Protein AF-A0A9D1AIH9-F1 (afdb_monomer)

Mean predicted aligned error: 11.81 Å

Radius of gyration: 21.02 Å; Cα contacts (8 Å, |Δi|>4): 201; chains: 1; bounding box: 38×65×46 Å

Solvent-accessible surface area (backbone atoms only — not comparable to full-atom values): 8018 Å² total; per-residue (Å²): 136,82,79,86,55,96,45,97,80,64,78,78,75,93,58,81,46,42,87,75,76,91,50,70,50,75,51,66,40,73,66,40,70,54,33,29,33,38,74,50,50,75,48,78,45,99,87,74,50,74,47,79,44,74,61,45,78,34,48,59,71,60,20,43,50,55,50,52,52,34,57,74,68,42,63,50,78,76,47,76,46,79,82,47,89,86,55,22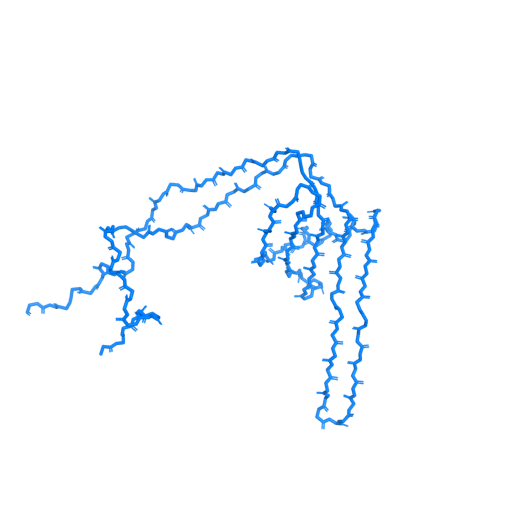,36,38,32,35,28,32,80,88,46,80,52,37,40,33,39,34,39,60,77,47,73,49,78,47,68,60,78,87,83,50,75,21,89,78,76,78,76,76,76,78,133

Foldseek 3Di:
DDDPPPDPPDDDDPDQADPDFPDKDKDFAPKFFAKKKDDWDWDQDPVRDIDTGHIDMDGDPVRVVVVVVQVVQPWDWDDWDDDDQQFTKTWIQGPVRRIMMIGMHTDDMDMDTDDRDGGPPPPPPPPDD

Sequence (129 aa):
MKQCSLHANALENPYSQDMELNEAVLTFSGFQIKEYCLPGWEASFPNGKAAVHPEQRFVGTEAKQRFSQAATEGLWLKDISAGDPTKSTLEACGRTEPYFSVTFSFRQVLVEWESFAGPAWQVNFRSGS

Organism: NCBI:txid2840775

Nearest PDB structures (foldseek):
  6blo-assembly1_H  TM=5.705E-01  e=3.934E+00  Saccharomyces cerevisiae S288C
  6g20-assembly1_A  TM=2.595E-01  e=6.771E+00  Agrobacterium fabrum str. C58
  8gla-assembly2_D  TM=2.774E-01  e=9.902E+00  Homo sapiens
  7qo1-assembly1_F  TM=2.695E-01  e=9.902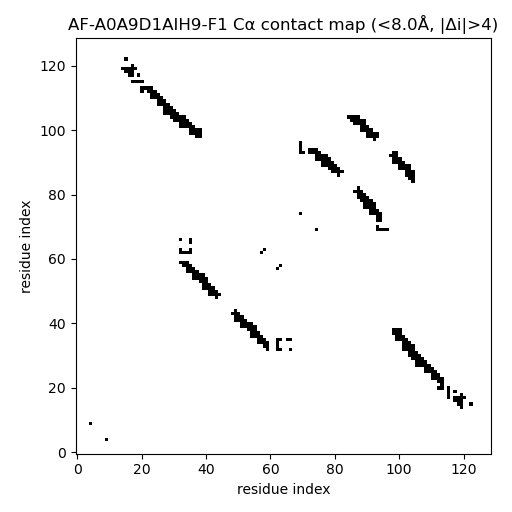E+00  Homo sapiens

Structure (mmCIF, N/CA/C/O backbone):
data_AF-A0A9D1AIH9-F1
#
_entry.id   AF-A0A9D1AIH9-F1
#
loop_
_atom_site.group_PDB
_atom_site.id
_atom_site.type_symbol
_atom_site.label_atom_id
_atom_site.label_alt_id
_atom_site.label_comp_id
_atom_site.label_asym_id
_atom_site.label_entity_id
_atom_site.label_seq_id
_atom_site.pdbx_PDB_ins_code
_atom_site.Cartn_x
_atom_site.Cartn_y
_atom_site.Cartn_z
_atom_site.occupancy
_atom_site.B_iso_or_equiv
_atom_site.auth_seq_id
_atom_site.auth_comp_id
_atom_site.auth_asym_id
_atom_site.auth_atom_id
_atom_site.pdbx_PDB_model_num
ATOM 1 N N . MET A 1 1 ? 2.211 -42.352 1.727 1.00 40.44 1 MET A N 1
ATOM 2 C CA . MET A 1 1 ? 1.743 -41.263 2.610 1.00 40.44 1 MET A CA 1
ATOM 3 C C . MET A 1 1 ? 2.629 -40.057 2.370 1.00 40.44 1 MET A C 1
ATOM 5 O O . MET A 1 1 ? 3.838 -40.208 2.473 1.00 40.44 1 MET A O 1
ATOM 9 N N . LYS A 1 2 ? 2.073 -38.904 1.994 1.00 35.84 2 LYS A N 1
ATOM 10 C CA . LYS A 1 2 ? 2.813 -37.636 1.994 1.00 35.84 2 LYS A CA 1
ATOM 11 C C . LYS A 1 2 ? 2.396 -36.888 3.256 1.00 35.84 2 LYS A C 1
ATOM 13 O O . LYS A 1 2 ? 1.249 -36.470 3.354 1.00 35.84 2 LYS A O 1
ATOM 18 N N . GLN A 1 3 ? 3.300 -36.816 4.229 1.00 41.19 3 GLN A N 1
ATOM 19 C CA . GLN A 1 3 ? 3.172 -35.928 5.381 1.00 41.19 3 GLN A CA 1
ATOM 20 C C . GLN A 1 3 ? 3.185 -34.487 4.863 1.00 41.19 3 GLN A C 1
ATOM 22 O O . GLN A 1 3 ? 4.156 -34.076 4.234 1.00 41.19 3 GLN A O 1
ATOM 27 N N . CYS A 1 4 ? 2.127 -33.726 5.131 1.00 38.81 4 CYS A N 1
ATOM 28 C CA . CYS A 1 4 ? 2.125 -32.271 4.957 1.00 38.81 4 CYS A CA 1
ATOM 29 C C . CYS A 1 4 ? 2.604 -31.559 6.232 1.00 38.81 4 CYS A C 1
ATOM 31 O O . CYS A 1 4 ? 2.246 -30.419 6.493 1.00 38.81 4 CYS A O 1
ATOM 33 N N . SER A 1 5 ? 3.454 -32.210 7.023 1.00 42.50 5 SER A N 1
ATOM 34 C CA . SER A 1 5 ? 4.241 -31.525 8.038 1.00 42.50 5 SER A CA 1
ATOM 35 C C . SER A 1 5 ? 5.460 -30.944 7.323 1.00 42.50 5 SER A C 1
ATOM 37 O O . SER A 1 5 ? 6.404 -31.671 7.024 1.00 42.50 5 SER A O 1
ATOM 39 N N . LEU A 1 6 ? 5.454 -29.638 7.034 1.00 45.22 6 LEU A N 1
ATOM 40 C CA . LEU A 1 6 ? 6.631 -28.919 6.510 1.00 45.22 6 LEU A CA 1
ATOM 41 C C . LEU A 1 6 ? 7.875 -29.081 7.412 1.00 45.22 6 LEU A C 1
ATOM 43 O O . LEU A 1 6 ? 8.994 -28.840 6.969 1.00 45.22 6 LEU A O 1
ATOM 47 N N . HIS A 1 7 ? 7.699 -29.579 8.641 1.00 45.66 7 HIS A N 1
ATOM 48 C CA . HIS A 1 7 ? 8.770 -29.975 9.543 1.00 45.66 7 HIS A CA 1
ATOM 49 C C . HIS A 1 7 ? 8.432 -31.314 10.212 1.00 45.66 7 HIS A C 1
ATOM 51 O O . HIS A 1 7 ? 7.404 -31.436 10.874 1.00 45.66 7 HIS A O 1
ATOM 57 N N . ALA A 1 8 ? 9.317 -32.309 10.086 1.00 48.72 8 ALA A N 1
ATOM 58 C CA . ALA A 1 8 ? 9.151 -33.658 10.648 1.00 48.72 8 ALA A CA 1
ATOM 59 C C . ALA A 1 8 ? 9.004 -33.706 12.188 1.00 48.72 8 ALA A C 1
ATOM 61 O O . ALA A 1 8 ? 8.673 -34.753 12.733 1.00 48.72 8 ALA A O 1
ATOM 62 N N . ASN A 1 9 ? 9.224 -32.575 12.870 1.00 56.50 9 ASN A N 1
ATOM 63 C CA . ASN A 1 9 ? 9.217 -32.433 14.328 1.00 56.50 9 ASN A CA 1
ATOM 64 C C . ASN A 1 9 ? 8.212 -31.377 14.832 1.00 56.50 9 ASN A C 1
ATOM 66 O O . ASN A 1 9 ? 8.321 -30.936 15.975 1.00 56.50 9 ASN A O 1
ATOM 70 N N . ALA A 1 10 ? 7.286 -30.898 13.993 1.00 53.41 10 ALA A N 1
ATOM 71 C CA . ALA A 1 10 ? 6.251 -29.980 14.464 1.00 53.41 10 ALA A CA 1
ATOM 72 C C . ALA A 1 10 ? 5.281 -30.726 15.396 1.00 53.41 10 ALA A C 1
ATOM 74 O O . ALA A 1 10 ? 4.817 -31.813 15.054 1.00 53.41 10 ALA A O 1
ATOM 75 N N . LEU A 1 11 ? 4.994 -30.146 16.567 1.00 53.97 11 LEU A N 1
ATOM 76 C CA . LEU A 1 11 ? 3.969 -30.652 17.483 1.00 53.97 11 LEU A CA 1
ATOM 77 C C . LEU A 1 11 ? 2.628 -30.741 16.744 1.00 53.97 11 LEU A C 1
ATOM 79 O O . LEU A 1 11 ? 2.256 -29.808 16.028 1.00 53.97 11 LEU A O 1
ATOM 83 N N . GLU A 1 12 ? 1.912 -31.853 16.916 1.00 56.84 12 GLU A N 1
ATOM 84 C CA . GLU A 1 12 ? 0.545 -31.980 16.410 1.00 56.84 12 GLU A CA 1
ATOM 85 C C . GLU A 1 12 ? -0.327 -30.881 17.022 1.00 56.84 12 GLU A C 1
ATOM 87 O O . GLU A 1 12 ? -0.221 -30.577 18.214 1.00 56.84 12 GLU A O 1
ATOM 92 N N . ASN A 1 13 ? -1.169 -30.258 16.196 1.00 57.75 13 ASN A N 1
ATOM 93 C CA . ASN A 1 13 ? -2.099 -29.240 16.661 1.00 57.75 13 ASN A CA 1
ATOM 94 C C . ASN A 1 13 ? -3.062 -29.889 17.681 1.00 57.75 13 ASN A C 1
ATOM 96 O O . ASN A 1 13 ? -3.796 -30.801 17.299 1.00 57.75 13 ASN A O 1
ATOM 100 N N . PRO A 1 14 ? -3.083 -29.461 18.962 1.00 61.16 14 PRO A N 1
ATOM 101 C CA . PRO A 1 14 ? -3.925 -30.084 19.984 1.00 61.16 14 PRO A CA 1
ATOM 102 C C . PRO A 1 14 ? -5.418 -29.758 19.815 1.00 61.16 14 PRO A C 1
ATOM 104 O O . PRO A 1 14 ? -6.249 -30.288 20.555 1.00 61.16 14 PRO A O 1
ATOM 107 N N . TYR A 1 15 ? -5.771 -28.877 18.874 1.00 60.69 15 TYR A N 1
ATOM 108 C CA . TYR A 1 15 ? -7.141 -28.464 18.599 1.00 60.69 15 TYR A CA 1
ATOM 109 C C . TYR A 1 15 ? -7.732 -29.238 17.410 1.00 60.69 15 TYR A C 1
ATOM 111 O O . TYR A 1 15 ? -7.081 -29.457 16.392 1.00 60.69 15 TYR A O 1
ATOM 119 N N . SER A 1 16 ? -9.003 -29.634 17.527 1.00 56.78 16 SER A N 1
ATOM 120 C CA . SER A 1 16 ? -9.762 -30.359 16.489 1.00 56.78 16 SER A CA 1
ATOM 121 C C . SER A 1 16 ? -10.279 -29.465 15.352 1.00 56.78 16 SER A C 1
ATOM 123 O O . SER A 1 16 ? -10.883 -29.954 14.394 1.00 56.78 16 SER A O 1
ATOM 125 N N . GLN A 1 17 ? -10.060 -28.157 15.466 1.00 56.22 17 GLN A N 1
ATOM 126 C CA . GLN A 1 17 ? -10.503 -27.126 14.535 1.00 56.22 17 GLN A CA 1
ATOM 127 C C . GLN A 1 17 ? -9.286 -26.394 13.984 1.00 56.22 17 GLN A C 1
ATOM 129 O O . GLN A 1 17 ? -8.272 -26.257 14.676 1.00 56.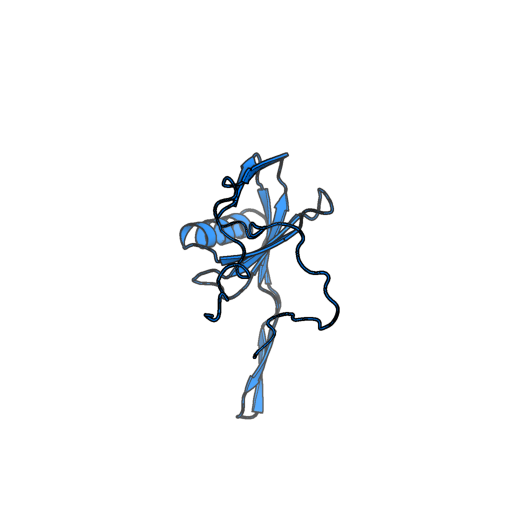22 17 GLN A O 1
ATOM 134 N N . ASP A 1 18 ? -9.379 -25.978 12.724 1.00 58.34 18 ASP A N 1
ATOM 135 C CA . ASP A 1 18 ? -8.307 -25.214 12.109 1.00 58.34 18 ASP A CA 1
ATOM 136 C C . ASP A 1 18 ? -8.227 -23.821 12.731 1.00 58.34 18 ASP A C 1
ATOM 138 O O . ASP A 1 18 ? -9.250 -23.255 13.118 1.00 58.34 18 ASP A O 1
ATOM 142 N N . MET A 1 19 ? -7.016 -23.270 12.817 1.00 56.56 19 MET A N 1
ATOM 143 C CA . MET A 1 19 ? -6.823 -21.863 13.187 1.00 56.56 19 MET A CA 1
ATOM 144 C C . MET A 1 19 ? -6.703 -20.947 11.970 1.00 56.56 19 MET A C 1
ATOM 146 O O . MET A 1 19 ? -6.387 -19.766 12.114 1.00 56.56 19 MET A O 1
ATOM 150 N N . GLU A 1 20 ? -6.940 -21.486 10.775 1.00 61.69 20 GLU A N 1
ATOM 151 C CA . GLU A 1 20 ? -6.991 -20.712 9.544 1.00 61.69 20 GLU A CA 1
ATOM 152 C C . GLU A 1 20 ? -8.221 -19.792 9.544 1.00 61.69 20 GLU A C 1
ATOM 154 O O . GLU A 1 20 ? -9.368 -20.220 9.677 1.00 61.69 20 GLU A O 1
ATOM 159 N N . LEU A 1 21 ? -7.955 -18.491 9.436 1.00 64.12 21 LEU A N 1
ATOM 160 C CA . LEU A 1 21 ? -8.963 -17.448 9.297 1.00 64.12 21 LEU A CA 1
ATOM 161 C C . LEU A 1 21 ? -9.390 -17.371 7.829 1.00 64.12 21 LEU A C 1
ATOM 163 O O . LEU A 1 21 ? -8.543 -17.184 6.957 1.00 64.12 21 LEU A O 1
ATOM 167 N N . ASN A 1 22 ? -10.692 -17.465 7.560 1.00 69.81 22 ASN A N 1
ATOM 168 C CA . ASN A 1 22 ? -11.231 -17.264 6.212 1.00 69.81 22 ASN A CA 1
ATOM 169 C C . ASN A 1 22 ? -11.251 -15.777 5.836 1.00 69.81 22 ASN A C 1
ATOM 171 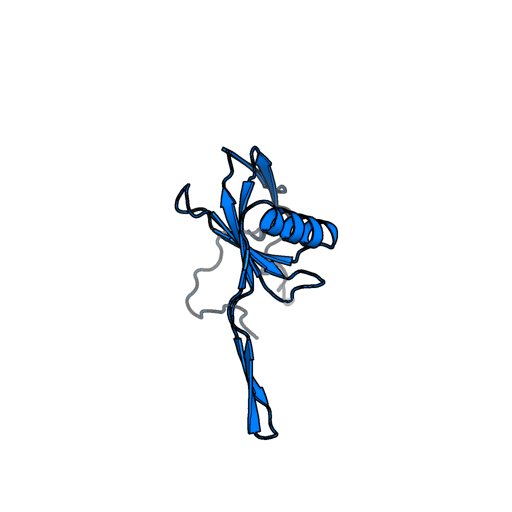O O . ASN A 1 22 ? -10.882 -15.406 4.723 1.00 69.81 22 ASN A O 1
ATOM 175 N N . GLU A 1 23 ? -11.659 -14.927 6.780 1.00 79.50 23 GLU A N 1
ATOM 176 C CA . GLU A 1 23 ? -11.763 -13.487 6.587 1.00 79.50 23 GLU A CA 1
ATOM 177 C C . GLU A 1 23 ? -11.387 -12.721 7.864 1.00 79.50 23 GLU A C 1
ATOM 179 O O . GLU A 1 23 ? -11.709 -13.111 8.992 1.00 79.50 23 GLU A O 1
ATOM 184 N N . ALA A 1 24 ? -10.704 -11.595 7.668 1.00 84.50 24 ALA A N 1
ATOM 185 C CA . ALA A 1 24 ? -10.508 -10.567 8.675 1.00 84.50 24 ALA A CA 1
ATOM 186 C C . ALA A 1 24 ? -10.747 -9.202 8.027 1.00 84.50 24 ALA A C 1
ATOM 188 O O . ALA A 1 24 ? -10.155 -8.887 6.992 1.00 84.50 24 ALA A O 1
ATOM 189 N N . VAL A 1 25 ? -11.583 -8.376 8.652 1.00 89.44 25 VAL A N 1
ATOM 190 C CA . VAL A 1 25 ? -11.862 -7.012 8.200 1.00 89.44 25 VAL A CA 1
ATOM 191 C C . VAL A 1 25 ? -11.079 -6.040 9.072 1.00 89.44 25 VAL A C 1
ATOM 193 O O . VAL A 1 25 ? -11.282 -5.952 10.283 1.00 89.44 25 VAL A O 1
ATOM 196 N N . LEU A 1 26 ? -10.162 -5.299 8.448 1.00 89.94 26 LEU A N 1
ATOM 197 C CA . LEU A 1 26 ? -9.390 -4.248 9.106 1.00 89.94 26 LEU A CA 1
ATOM 198 C C . LEU A 1 26 ? -9.937 -2.880 8.698 1.00 89.94 26 LEU A C 1
ATOM 200 O O . LEU A 1 26 ? -9.779 -2.446 7.557 1.00 89.94 26 LEU A O 1
ATOM 204 N N . THR A 1 27 ? -10.524 -2.164 9.655 1.00 93.44 27 THR A N 1
ATOM 205 C CA . THR A 1 27 ? -11.056 -0.814 9.4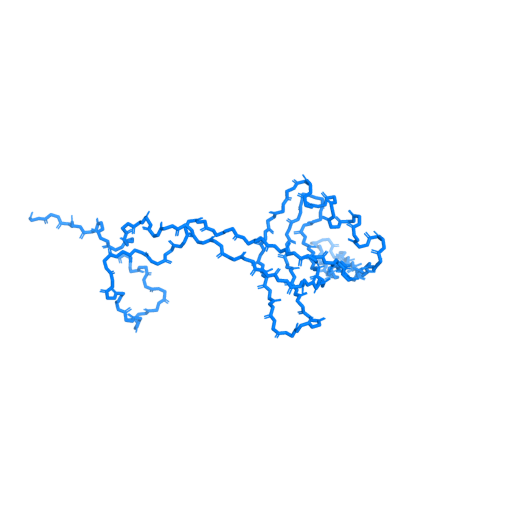45 1.00 93.44 27 THR A CA 1
ATOM 206 C C . THR A 1 27 ? -10.135 0.225 10.077 1.00 93.44 27 THR A C 1
ATOM 208 O O . THR A 1 27 ? -10.080 0.380 11.299 1.00 93.44 27 THR A O 1
ATOM 211 N N . PHE A 1 28 ? -9.421 0.982 9.243 1.00 90.88 28 PHE A N 1
ATOM 212 C CA . PHE A 1 28 ? -8.520 2.050 9.681 1.00 90.88 28 PHE A CA 1
ATOM 213 C C . PHE A 1 28 ? -9.240 3.402 9.727 1.00 90.88 28 PHE A C 1
ATOM 215 O O . PHE A 1 28 ? -9.833 3.832 8.740 1.00 90.88 28 PHE A O 1
ATOM 222 N N . SER A 1 29 ? -9.136 4.138 10.839 1.00 93.44 29 SER A N 1
ATOM 223 C CA . SER A 1 29 ? -9.594 5.537 10.903 1.00 93.44 29 SER A CA 1
ATOM 224 C C . SER A 1 29 ? -8.427 6.519 10.933 1.00 93.44 29 SER A C 1
ATOM 226 O O . SER A 1 29 ? -7.391 6.270 11.554 1.00 93.44 29 SER A O 1
ATOM 228 N N . GLY A 1 30 ? -8.607 7.674 10.286 1.00 91.50 30 GLY A N 1
ATOM 229 C CA . GLY A 1 30 ? -7.543 8.673 10.145 1.00 91.50 30 GLY A CA 1
ATOM 230 C C . GLY A 1 30 ? -6.381 8.184 9.276 1.00 91.50 30 GLY A C 1
ATOM 231 O O . GLY A 1 30 ? -5.244 8.583 9.512 1.00 91.50 30 GLY A O 1
ATOM 232 N N . PHE A 1 31 ? -6.660 7.296 8.318 1.00 90.81 31 PHE A N 1
ATOM 233 C CA . PHE A 1 31 ? -5.667 6.727 7.415 1.00 90.81 31 PHE A CA 1
ATOM 234 C C . PHE A 1 31 ? -5.060 7.811 6.515 1.00 90.81 31 PHE A C 1
ATOM 236 O O . PHE A 1 31 ? -5.770 8.593 5.880 1.00 90.81 31 PHE A O 1
ATOM 243 N N . GLN A 1 32 ? -3.734 7.877 6.475 1.00 92.69 32 GLN A N 1
ATOM 244 C CA . GLN A 1 32 ? -2.987 8.846 5.686 1.00 92.69 32 GLN A CA 1
ATOM 245 C C . GLN A 1 32 ? -1.807 8.174 5.002 1.00 92.69 32 GLN A C 1
ATOM 247 O O . GLN A 1 32 ? -0.911 7.655 5.662 1.00 92.69 32 GLN A O 1
ATOM 252 N N . ILE A 1 33 ? -1.767 8.300 3.681 1.00 94.00 33 ILE A N 1
ATOM 253 C CA . ILE A 1 33 ? -0.600 7.953 2.875 1.00 94.00 33 ILE A CA 1
ATOM 254 C C . ILE A 1 33 ? 0.491 9.001 3.088 1.00 94.00 33 ILE A C 1
ATOM 256 O O . ILE A 1 33 ? 0.222 10.207 3.009 1.00 94.00 33 ILE A O 1
ATOM 260 N N . LYS A 1 34 ? 1.715 8.540 3.348 1.00 93.88 34 LYS A N 1
ATOM 261 C CA . LYS A 1 34 ? 2.915 9.379 3.448 1.00 93.88 34 LYS A CA 1
ATOM 262 C C . LYS A 1 34 ? 3.776 9.251 2.201 1.00 93.88 34 LYS A C 1
ATOM 264 O O . LYS A 1 34 ? 4.161 10.267 1.628 1.00 93.88 34 LYS A O 1
ATOM 269 N N . GLU A 1 35 ? 4.011 8.019 1.769 1.00 96.19 35 GLU A N 1
ATOM 270 C CA . GLU A 1 35 ? 4.860 7.696 0.628 1.00 96.19 35 GLU A CA 1
ATOM 271 C C . GLU A 1 35 ? 4.283 6.500 -0.132 1.00 96.19 35 GLU A C 1
ATOM 273 O O . GLU A 1 35 ? 3.736 5.583 0.481 1.00 96.19 35 GLU A O 1
ATOM 278 N N . TYR A 1 36 ? 4.417 6.520 -1.454 1.00 97.00 36 TYR A N 1
ATOM 279 C CA . TYR A 1 36 ? 4.145 5.401 -2.350 1.00 97.00 36 TYR A CA 1
ATOM 280 C C . TYR A 1 36 ? 5.432 5.088 -3.115 1.00 97.00 36 TYR A C 1
ATOM 282 O O . TYR A 1 36 ? 6.007 5.988 -3.728 1.00 97.00 36 TYR A O 1
ATOM 290 N N . CYS A 1 37 ? 5.891 3.843 -3.072 1.00 97.00 37 CYS A N 1
ATOM 291 C CA . CYS A 1 37 ? 7.171 3.425 -3.627 1.00 97.00 37 CYS A CA 1
ATOM 292 C C . CYS A 1 37 ? 6.986 2.299 -4.650 1.00 97.00 37 CYS A C 1
ATOM 294 O O . CYS A 1 37 ? 6.369 1.273 -4.359 1.00 97.00 37 CYS A O 1
ATOM 296 N N . LEU A 1 38 ? 7.556 2.488 -5.838 1.00 96.19 38 LEU A N 1
ATOM 297 C CA . LEU A 1 38 ? 7.783 1.432 -6.819 1.00 96.19 38 LEU A CA 1
ATOM 298 C C . LEU A 1 38 ? 9.241 0.989 -6.676 1.00 96.19 38 LEU A C 1
ATOM 300 O O . LEU A 1 38 ? 10.125 1.816 -6.930 1.00 96.19 38 LEU A O 1
ATOM 304 N N . PRO A 1 39 ? 9.531 -0.258 -6.260 1.00 92.94 39 PRO A N 1
ATOM 305 C CA . PRO A 1 39 ? 10.910 -0.677 -6.074 1.00 92.94 39 PRO A CA 1
ATOM 306 C C . PRO A 1 39 ? 11.647 -0.705 -7.408 1.00 92.94 39 PRO A C 1
ATOM 308 O O . PRO A 1 39 ? 11.086 -1.035 -8.458 1.00 92.94 39 PRO A O 1
ATOM 311 N N . GLY A 1 40 ? 12.936 -0.396 -7.342 1.00 91.31 40 GLY A N 1
ATOM 312 C CA . GLY A 1 40 ? 13.816 -0.608 -8.475 1.00 91.31 40 GLY A CA 1
ATOM 313 C C . GLY A 1 40 ? 14.018 -2.097 -8.742 1.00 91.31 40 GLY A C 1
ATOM 314 O O . GLY A 1 40 ? 13.930 -2.926 -7.834 1.00 91.31 40 GLY A O 1
ATOM 315 N N . TRP A 1 41 ? 14.306 -2.441 -9.990 1.00 89.12 41 TRP A N 1
ATOM 316 C CA . TRP A 1 41 ? 14.668 -3.798 -10.375 1.00 89.12 41 TRP A CA 1
ATOM 317 C C . TRP A 1 41 ? 15.645 -3.794 -11.541 1.00 89.12 41 TRP A C 1
ATOM 319 O O . TRP A 1 41 ? 15.690 -2.871 -12.357 1.00 89.12 41 TRP A O 1
ATOM 329 N N . GLU A 1 42 ? 16.420 -4.867 -11.620 1.00 89.88 42 GLU A N 1
ATOM 330 C CA . GLU A 1 42 ? 17.347 -5.120 -12.711 1.00 89.88 42 GLU A CA 1
ATOM 331 C C . GLU A 1 42 ? 16.961 -6.435 -13.381 1.00 89.88 42 GLU A C 1
ATOM 333 O O . GLU A 1 42 ? 16.695 -7.430 -12.703 1.00 89.88 42 GLU A O 1
ATOM 338 N N . ALA A 1 43 ? 16.916 -6.455 -14.711 1.00 85.38 43 ALA A N 1
ATOM 339 C CA . ALA A 1 43 ? 16.758 -7.692 -15.464 1.00 85.38 43 ALA A CA 1
ATOM 340 C C . ALA A 1 43 ? 17.845 -7.841 -16.515 1.00 85.38 43 ALA A C 1
ATOM 342 O O . ALA A 1 43 ? 18.189 -6.896 -17.227 1.00 85.38 43 ALA A O 1
ATOM 343 N N . SER A 1 44 ? 18.308 -9.078 -16.653 1.00 87.00 44 SER A N 1
ATOM 344 C CA . SER A 1 44 ? 19.176 -9.515 -17.737 1.00 87.00 44 SER A CA 1
ATOM 345 C C . SER A 1 44 ? 18.362 -10.376 -18.689 1.00 87.00 44 SER A C 1
ATOM 347 O O . SER A 1 44 ? 17.834 -11.420 -18.306 1.00 87.00 44 SER A O 1
ATOM 349 N N . PHE A 1 45 ? 18.248 -9.941 -19.939 1.00 82.50 45 PHE A N 1
ATOM 350 C CA . PHE A 1 45 ? 17.537 -10.684 -20.970 1.00 82.50 45 PHE A CA 1
ATOM 351 C C . PHE A 1 45 ? 18.470 -11.679 -21.680 1.00 82.50 45 PHE A C 1
ATOM 353 O O . PHE A 1 45 ? 19.670 -11.421 -21.798 1.00 82.50 45 PHE A O 1
ATOM 360 N N . PRO A 1 46 ? 17.940 -12.784 -22.245 1.00 84.00 46 PRO A N 1
ATOM 361 C CA . PRO A 1 46 ? 18.743 -13.783 -22.964 1.00 84.00 46 PRO A CA 1
ATOM 362 C C . PRO A 1 46 ? 19.548 -13.231 -24.151 1.00 84.00 46 PRO A C 1
ATOM 364 O O . PRO A 1 46 ? 20.507 -13.851 -24.594 1.00 84.00 46 PRO A O 1
ATOM 367 N N . ASN A 1 47 ? 19.175 -12.056 -24.668 1.00 86.56 47 ASN A N 1
ATOM 368 C CA . ASN A 1 47 ? 19.895 -11.346 -25.728 1.00 86.56 47 ASN A CA 1
ATOM 369 C C . ASN A 1 47 ? 21.070 -10.486 -25.212 1.00 86.56 47 ASN A C 1
ATOM 371 O O . ASN A 1 47 ? 21.614 -9.690 -25.975 1.00 86.56 47 ASN A O 1
ATOM 375 N N . GLY A 1 48 ? 21.425 -10.599 -23.929 1.00 79.00 48 GLY A N 1
ATOM 376 C CA . GLY A 1 48 ? 22.510 -9.848 -23.295 1.00 79.00 48 GLY A CA 1
ATOM 377 C C . GLY A 1 48 ? 22.165 -8.400 -22.939 1.00 79.00 48 GLY A C 1
ATOM 378 O O . GLY A 1 48 ? 23.038 -7.672 -22.473 1.00 79.00 48 GLY A O 1
ATOM 379 N N . LYS A 1 49 ? 20.919 -7.952 -23.142 1.00 78.19 49 LYS A N 1
ATOM 380 C CA . LYS A 1 49 ? 20.494 -6.613 -22.715 1.00 78.19 49 LYS A CA 1
ATOM 381 C C . LYS A 1 49 ? 20.206 -6.612 -21.219 1.00 78.19 49 LYS A C 1
ATOM 383 O O . LYS A 1 49 ? 19.415 -7.425 -20.745 1.00 78.19 49 LYS A O 1
ATOM 388 N N . ALA A 1 50 ? 20.805 -5.663 -20.510 1.00 82.56 50 ALA A N 1
ATOM 389 C CA . ALA A 1 50 ? 20.420 -5.320 -19.151 1.00 82.56 50 ALA A CA 1
ATOM 390 C C . ALA A 1 50 ? 19.396 -4.176 -19.186 1.00 82.56 50 ALA A C 1
ATOM 392 O O . ALA A 1 50 ? 19.554 -3.226 -19.957 1.00 82.56 50 ALA A O 1
ATOM 393 N N . ALA A 1 51 ? 18.359 -4.266 -18.361 1.00 84.19 51 ALA A N 1
ATOM 394 C CA . ALA A 1 51 ? 17.452 -3.165 -18.072 1.00 84.19 51 ALA A CA 1
ATOM 395 C C . ALA A 1 51 ? 17.518 -2.858 -16.579 1.00 84.19 51 ALA A C 1
ATOM 397 O O . ALA A 1 51 ? 17.343 -3.756 -15.758 1.00 84.19 51 ALA A O 1
ATOM 398 N N . VAL A 1 52 ? 17.776 -1.592 -16.253 1.00 88.19 52 VAL A N 1
ATOM 399 C CA . VAL A 1 52 ? 17.748 -1.078 -14.883 1.00 88.19 52 VAL A CA 1
ATOM 400 C C . VAL A 1 52 ? 16.561 -0.141 -14.780 1.00 88.19 52 VAL A C 1
ATOM 402 O O . VAL A 1 52 ? 16.486 0.866 -15.486 1.00 88.19 52 VAL A O 1
ATOM 405 N N . HIS A 1 53 ? 15.638 -0.483 -13.897 1.00 88.31 53 HIS A N 1
ATOM 406 C CA . HIS A 1 53 ? 14.505 0.348 -13.545 1.00 88.31 53 HIS A CA 1
ATOM 407 C C . HIS A 1 53 ? 14.779 0.919 -12.155 1.00 88.31 53 HIS A C 1
ATOM 409 O O . HIS A 1 53 ? 14.840 0.148 -11.198 1.00 88.31 53 HIS A O 1
ATOM 415 N N . PRO A 1 54 ? 15.011 2.236 -12.020 1.00 93.19 54 PRO A N 1
ATOM 416 C CA . PRO A 1 54 ? 15.291 2.829 -10.722 1.00 93.19 54 PRO A CA 1
ATOM 417 C C . PRO A 1 54 ? 14.047 2.807 -9.835 1.00 93.19 54 PRO A C 1
ATOM 419 O O . PRO A 1 54 ? 12.915 2.860 -10.322 1.00 93.19 54 PRO A O 1
ATOM 422 N N . GLU A 1 55 ? 14.282 2.778 -8.525 1.00 95.75 55 GLU A N 1
ATOM 423 C CA . GLU A 1 55 ? 13.230 2.979 -7.534 1.00 95.75 55 GLU A CA 1
ATOM 424 C C . GLU A 1 55 ? 12.588 4.359 -7.718 1.00 95.75 55 GLU A C 1
ATOM 426 O O . GLU A 1 55 ? 13.278 5.358 -7.941 1.00 95.75 55 GLU A O 1
ATOM 431 N N . GLN A 1 56 ? 11.262 4.417 -7.614 1.00 96.38 56 GLN A N 1
ATOM 432 C CA . GLN A 1 56 ? 10.502 5.658 -7.705 1.00 96.38 56 GLN A CA 1
ATOM 433 C C . GLN A 1 56 ? 9.695 5.858 -6.431 1.00 96.38 56 GLN A C 1
ATOM 435 O O . GLN A 1 56 ? 8.894 5.005 -6.050 1.00 96.38 56 GLN A O 1
ATOM 440 N N . ARG A 1 57 ? 9.888 7.013 -5.794 1.00 97.19 57 ARG A N 1
ATOM 441 C CA . ARG A 1 57 ? 9.189 7.410 -4.572 1.00 97.19 57 ARG A CA 1
ATOM 442 C C . ARG A 1 57 ? 8.312 8.614 -4.847 1.00 97.19 57 ARG A C 1
ATOM 444 O O . ARG A 1 57 ? 8.770 9.619 -5.385 1.00 97.19 57 ARG A O 1
ATOM 451 N N . PHE A 1 58 ? 7.066 8.519 -4.415 1.00 97.69 58 PHE A N 1
ATOM 452 C CA . PHE A 1 58 ? 6.071 9.569 -4.542 1.00 97.69 58 PHE A CA 1
ATOM 453 C C . PHE A 1 58 ? 5.576 9.960 -3.157 1.00 97.69 58 PHE A C 1
ATOM 455 O O . PHE A 1 58 ? 5.386 9.107 -2.291 1.00 97.69 58 PHE A O 1
ATOM 462 N N . VAL A 1 59 ? 5.318 11.250 -2.953 1.00 96.88 59 VAL A N 1
ATOM 463 C CA . VAL A 1 59 ? 4.835 11.808 -1.680 1.00 96.88 59 VAL A CA 1
ATOM 464 C C . VAL A 1 59 ? 3.669 12.769 -1.914 1.00 96.88 59 VAL A C 1
ATOM 466 O O . VAL A 1 59 ? 3.357 13.147 -3.045 1.00 96.88 59 VAL A O 1
ATOM 469 N N . GLY A 1 60 ? 2.996 13.178 -0.838 1.00 95.69 60 GLY A N 1
ATOM 470 C CA . GLY A 1 60 ? 1.948 14.198 -0.906 1.00 95.69 60 GLY A CA 1
ATOM 471 C C . GLY A 1 60 ? 0.737 13.766 -1.741 1.00 95.69 60 GLY A C 1
ATOM 472 O O . GLY A 1 60 ? 0.208 12.669 -1.565 1.00 95.69 60 GLY A O 1
ATOM 473 N N . THR A 1 61 ? 0.247 14.655 -2.610 1.00 96.75 61 THR A N 1
ATOM 474 C CA . THR A 1 61 ? -0.959 14.411 -3.423 1.00 96.75 61 THR A CA 1
ATOM 475 C C . THR A 1 61 ? -0.772 13.268 -4.416 1.00 96.75 61 THR A C 1
ATOM 477 O O . THR A 1 61 ? -1.694 12.476 -4.594 1.00 96.75 61 THR A O 1
ATOM 480 N N . GLU A 1 62 ? 0.414 13.133 -5.011 1.00 97.31 62 GLU A N 1
ATOM 481 C CA . GLU A 1 62 ? 0.668 12.088 -6.005 1.00 97.31 62 GLU A CA 1
ATOM 482 C C . GLU A 1 62 ? 0.615 10.690 -5.375 1.00 97.31 62 GLU A C 1
ATOM 484 O O . GLU A 1 62 ? -0.073 9.807 -5.884 1.00 97.31 62 GLU A O 1
ATOM 489 N N . ALA A 1 63 ? 1.244 10.506 -4.208 1.00 96.81 63 ALA A N 1
ATOM 490 C CA . ALA A 1 63 ? 1.179 9.244 -3.469 1.00 96.81 63 ALA A CA 1
ATOM 491 C C . ALA A 1 63 ? -0.267 8.837 -3.145 1.00 96.81 63 ALA A C 1
ATOM 493 O O . ALA A 1 63 ? -0.650 7.676 -3.296 1.00 96.81 63 ALA A O 1
ATOM 494 N N . LYS A 1 64 ? -1.095 9.809 -2.738 1.00 96.00 64 LYS A N 1
ATOM 495 C CA . LYS A 1 64 ? -2.517 9.583 -2.442 1.00 96.00 64 LYS A CA 1
ATOM 496 C C . LYS A 1 64 ? -3.300 9.174 -3.683 1.00 96.00 64 LYS A C 1
ATOM 498 O O . LYS A 1 64 ? -4.120 8.266 -3.592 1.00 96.00 64 LYS A O 1
ATOM 503 N N . GLN A 1 65 ? -3.072 9.838 -4.815 1.00 96.62 65 GLN A N 1
ATOM 504 C CA . GLN A 1 65 ? -3.764 9.535 -6.069 1.00 96.62 65 GLN A CA 1
ATOM 505 C C . GLN A 1 65 ? -3.417 8.134 -6.565 1.00 96.62 65 GLN A C 1
ATOM 507 O O . GLN A 1 65 ? -4.328 7.359 -6.842 1.00 96.62 65 GLN A O 1
ATOM 512 N N . ARG A 1 66 ? -2.127 7.779 -6.574 1.00 96.00 66 ARG A N 1
ATOM 513 C CA . ARG A 1 66 ? -1.661 6.439 -6.962 1.00 96.00 66 ARG A CA 1
ATOM 514 C C . ARG A 1 66 ? -2.265 5.353 -6.085 1.00 96.00 66 ARG A C 1
ATOM 516 O O . ARG A 1 66 ? -2.836 4.398 -6.602 1.00 96.00 66 ARG A O 1
ATOM 523 N N . PHE A 1 67 ? -2.218 5.531 -4.764 1.00 95.62 67 PHE A N 1
ATOM 524 C CA . PHE A 1 67 ? -2.834 4.575 -3.849 1.00 95.62 67 PHE A CA 1
ATOM 525 C C . PHE A 1 67 ? -4.352 4.473 -4.047 1.00 95.62 67 PHE A C 1
ATOM 527 O O . PHE A 1 67 ? -4.881 3.370 -4.101 1.00 95.62 67 PHE A O 1
ATOM 534 N N . SER A 1 68 ? -5.053 5.602 -4.193 1.00 94.75 68 SER A N 1
ATOM 535 C CA . SER A 1 68 ? -6.515 5.614 -4.368 1.00 94.75 68 SER A CA 1
ATOM 536 C C . SER A 1 68 ? -6.939 4.935 -5.668 1.00 94.75 68 SER A C 1
ATOM 538 O O . SER A 1 68 ? -7.919 4.190 -5.684 1.00 94.75 68 SER A O 1
ATOM 540 N N . GLN A 1 69 ? -6.192 5.165 -6.749 1.00 95.00 69 GLN A N 1
ATOM 541 C CA . GLN A 1 69 ? -6.408 4.485 -8.019 1.00 95.00 69 GLN A CA 1
ATOM 542 C C . GLN A 1 69 ? -6.201 2.978 -7.857 1.00 95.00 69 GLN A C 1
ATOM 544 O O . GLN A 1 69 ? -7.098 2.205 -8.180 1.00 95.00 69 GLN A O 1
ATOM 549 N N . ALA A 1 70 ? -5.066 2.566 -7.290 1.00 94.12 70 ALA A N 1
ATOM 550 C CA . ALA A 1 70 ? -4.754 1.156 -7.104 1.00 94.12 70 ALA A CA 1
ATOM 551 C C . ALA A 1 70 ? -5.792 0.458 -6.196 1.00 94.12 70 ALA A C 1
ATOM 553 O O . ALA A 1 70 ? -6.253 -0.632 -6.518 1.00 94.12 70 ALA A O 1
ATOM 554 N N . ALA A 1 71 ? -6.244 1.115 -5.122 1.00 92.75 71 ALA A N 1
ATOM 555 C CA . ALA A 1 71 ? -7.316 0.628 -4.250 1.00 92.75 71 ALA A CA 1
ATOM 556 C C . ALA A 1 71 ? -8.658 0.466 -4.985 1.00 92.75 71 ALA A C 1
ATOM 558 O O . ALA A 1 71 ? -9.354 -0.523 -4.776 1.00 92.75 71 ALA A O 1
ATOM 559 N N . THR A 1 72 ? -9.004 1.405 -5.871 1.00 94.19 72 THR A N 1
ATOM 560 C CA . THR A 1 72 ? -10.236 1.348 -6.681 1.00 94.19 72 THR A CA 1
ATOM 561 C C . THR A 1 72 ? -10.193 0.216 -7.709 1.00 94.19 72 THR A C 1
ATOM 563 O O . THR A 1 72 ? -11.214 -0.401 -7.998 1.00 94.19 72 THR A O 1
ATOM 566 N N . GLU A 1 73 ? -9.012 -0.073 -8.257 1.00 92.12 73 GLU A N 1
ATOM 567 C CA . GLU A 1 73 ? -8.791 -1.173 -9.204 1.00 92.12 73 GLU A CA 1
ATOM 568 C C . GLU A 1 73 ? -8.801 -2.559 -8.536 1.00 92.12 73 GLU A C 1
ATOM 570 O O . GLU A 1 73 ? -8.880 -3.570 -9.237 1.00 92.12 73 GLU A O 1
ATOM 575 N N . GLY A 1 74 ? -8.751 -2.604 -7.203 1.00 91.62 74 GLY A N 1
ATOM 576 C CA . GLY A 1 74 ? -8.538 -3.814 -6.424 1.00 91.62 74 GLY A CA 1
ATOM 577 C C . GLY A 1 74 ? -7.048 -4.088 -6.215 1.00 91.62 74 GLY A C 1
ATOM 578 O O . GLY A 1 74 ? -6.227 -3.978 -7.128 1.00 91.62 74 GLY A O 1
ATOM 579 N N . LEU A 1 75 ? -6.705 -4.461 -4.984 1.00 92.62 75 LEU A N 1
ATOM 580 C CA . LEU A 1 75 ? -5.339 -4.739 -4.557 1.00 92.62 75 LEU A CA 1
ATOM 581 C C . LEU A 1 75 ? -5.242 -6.161 -4.036 1.00 92.62 75 LEU A C 1
ATOM 583 O O . LEU A 1 75 ? -6.121 -6.614 -3.303 1.00 92.62 75 LEU A O 1
ATOM 587 N N . TRP A 1 76 ? -4.127 -6.819 -4.332 1.00 93.19 76 TRP A N 1
ATOM 588 C CA . TRP A 1 76 ? -3.721 -7.993 -3.583 1.00 93.19 76 TRP A CA 1
ATOM 589 C C . TRP A 1 76 ? -2.683 -7.591 -2.545 1.00 93.19 76 TRP A C 1
ATOM 591 O O . TRP A 1 76 ? -1.555 -7.218 -2.872 1.00 93.19 76 TRP A O 1
ATOM 601 N N . LEU A 1 77 ? -3.102 -7.638 -1.287 1.00 90.75 77 LEU A N 1
ATOM 602 C CA . LEU A 1 77 ? -2.262 -7.346 -0.143 1.00 90.75 77 LEU A CA 1
ATOM 603 C C . LEU A 1 77 ? -1.283 -8.498 0.113 1.00 90.75 77 LEU A C 1
ATOM 605 O O . LEU A 1 77 ? -1.698 -9.654 0.183 1.00 90.75 77 LEU A O 1
ATOM 609 N N . LYS A 1 78 ? 0.002 -8.171 0.263 1.00 92.19 78 LYS A N 1
ATOM 610 C CA . LYS A 1 78 ? 1.056 -9.132 0.609 1.00 92.19 78 LYS A CA 1
ATOM 611 C C . LYS A 1 78 ? 1.437 -9.062 2.076 1.00 92.19 78 LYS A C 1
ATOM 613 O O . LYS A 1 78 ? 1.548 -10.102 2.713 1.00 92.19 78 LYS A O 1
ATOM 618 N N . ASP A 1 79 ? 1.626 -7.851 2.585 1.00 90.75 79 ASP A N 1
ATOM 619 C CA . ASP A 1 79 ? 2.002 -7.623 3.975 1.00 90.75 79 ASP A CA 1
ATOM 620 C C . ASP A 1 79 ? 1.436 -6.297 4.493 1.00 90.75 79 ASP A C 1
ATOM 622 O O . ASP A 1 79 ? 1.320 -5.315 3.749 1.00 90.75 79 ASP A O 1
ATOM 626 N N . ILE A 1 80 ? 1.102 -6.277 5.785 1.00 90.38 80 ILE A N 1
ATOM 627 C CA . ILE A 1 80 ? 0.877 -5.054 6.553 1.00 90.38 80 ILE A CA 1
ATOM 628 C C . ILE A 1 80 ? 1.692 -5.166 7.829 1.00 90.38 80 ILE A C 1
ATOM 630 O O . ILE A 1 80 ? 1.397 -5.978 8.704 1.00 90.38 80 ILE A O 1
ATOM 634 N N . SER A 1 81 ? 2.650 -4.262 7.971 1.00 88.25 81 SER A N 1
ATOM 635 C CA . SER A 1 81 ? 3.511 -4.182 9.139 1.00 88.25 81 SER A CA 1
ATOM 636 C C . SER A 1 81 ? 3.250 -2.876 9.885 1.00 88.25 81 SER A C 1
ATOM 638 O O . SER A 1 81 ? 3.395 -1.783 9.340 1.00 88.25 81 SER A O 1
ATOM 640 N N . ALA A 1 82 ? 2.872 -2.981 11.160 1.00 77.38 82 ALA A N 1
ATOM 641 C CA . ALA A 1 82 ? 2.671 -1.849 12.063 1.00 7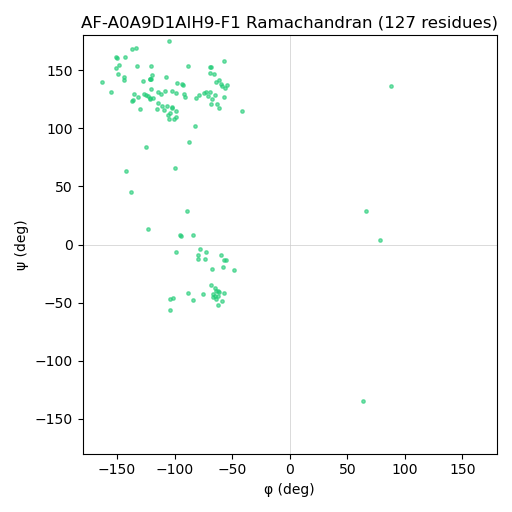7.38 82 ALA A CA 1
ATOM 642 C C . ALA A 1 82 ? 3.535 -2.048 13.318 1.00 77.38 82 ALA A C 1
ATOM 644 O O . ALA A 1 82 ? 3.084 -2.604 14.314 1.00 77.38 82 ALA A O 1
ATOM 645 N N . GLY A 1 83 ? 4.809 -1.650 13.241 1.00 68.19 83 GLY A N 1
ATOM 646 C CA . GLY A 1 83 ? 5.757 -1.761 14.360 1.00 68.19 83 GLY A CA 1
ATOM 647 C C . GLY A 1 83 ? 6.019 -0.426 15.058 1.00 68.19 83 GLY A C 1
ATOM 648 O O . GLY A 1 83 ? 5.808 -0.280 16.257 1.00 68.19 83 GLY A O 1
ATOM 649 N N . ASP A 1 84 ? 6.462 0.569 14.293 1.00 65.81 84 ASP A N 1
ATOM 650 C CA . ASP A 1 84 ? 6.700 1.938 14.758 1.00 65.81 84 ASP A CA 1
ATOM 651 C C . ASP A 1 84 ? 5.514 2.815 14.302 1.00 65.81 84 ASP A C 1
ATOM 653 O O . ASP A 1 84 ? 5.143 2.750 13.123 1.00 65.81 84 ASP A O 1
ATOM 657 N N . PRO A 1 85 ? 4.904 3.644 15.174 1.00 56.44 85 PRO A N 1
ATOM 658 C CA . PRO A 1 85 ? 3.801 4.538 14.799 1.00 56.44 85 PRO A CA 1
ATOM 659 C C . PRO A 1 85 ? 4.148 5.517 13.662 1.00 56.44 85 PRO A C 1
ATOM 661 O O . PRO A 1 85 ? 3.250 6.123 13.077 1.00 56.44 85 PRO A O 1
ATOM 664 N N . THR A 1 86 ? 5.430 5.666 13.320 1.00 60.25 86 THR A N 1
ATOM 665 C CA . THR A 1 86 ? 5.902 6.478 12.189 1.00 60.25 86 THR A CA 1
ATOM 666 C C . THR A 1 86 ? 6.217 5.682 10.917 1.00 60.25 86 THR A C 1
ATOM 668 O O . THR A 1 86 ? 6.492 6.292 9.884 1.00 60.25 86 THR A O 1
ATOM 671 N N . LYS A 1 87 ? 6.169 4.342 10.958 1.00 72.06 87 LYS A N 1
ATOM 672 C CA . LYS A 1 87 ? 6.617 3.455 9.868 1.00 72.06 87 LYS A CA 1
ATOM 673 C C . LYS A 1 87 ? 5.666 2.282 9.642 1.00 72.06 87 LYS A C 1
ATOM 675 O O . LYS A 1 87 ? 6.106 1.143 9.523 1.00 72.06 87 LYS A O 1
ATOM 680 N N . SER A 1 88 ? 4.361 2.539 9.622 1.00 91.19 88 SER A N 1
ATOM 681 C CA . SER A 1 88 ? 3.441 1.501 9.154 1.00 91.19 88 SER A CA 1
ATOM 682 C C . SER A 1 88 ? 3.612 1.340 7.648 1.00 91.19 88 SER A C 1
ATOM 684 O O . SER A 1 88 ? 3.569 2.332 6.913 1.00 91.19 88 SER A O 1
ATOM 686 N N . THR A 1 89 ? 3.837 0.110 7.201 1.00 93.38 89 THR A N 1
ATOM 687 C CA . THR A 1 89 ? 4.075 -0.218 5.796 1.00 93.38 89 THR A CA 1
ATOM 688 C C . THR A 1 89 ? 3.041 -1.206 5.288 1.00 93.38 89 THR A C 1
ATOM 690 O O . THR A 1 89 ? 2.603 -2.098 6.011 1.00 93.38 89 THR A O 1
ATOM 693 N N . LEU A 1 90 ? 2.628 -1.013 4.041 1.00 93.88 90 LEU A N 1
ATOM 694 C CA . LEU A 1 90 ? 1.750 -1.909 3.301 1.00 93.88 90 LEU A CA 1
ATOM 695 C C . LEU A 1 90 ? 2.455 -2.292 2.008 1.00 93.88 90 LEU A C 1
ATOM 697 O O . LEU A 1 90 ? 2.891 -1.411 1.270 1.00 93.88 90 LEU A O 1
ATOM 701 N N . GLU A 1 91 ? 2.539 -3.585 1.723 1.00 95.88 91 GLU A N 1
ATOM 702 C CA . GLU A 1 91 ? 3.058 -4.115 0.463 1.00 95.88 91 GLU A CA 1
ATOM 703 C C . GLU A 1 91 ? 1.919 -4.759 -0.317 1.00 95.88 91 GLU A C 1
ATOM 705 O O . GLU A 1 91 ? 1.160 -5.571 0.220 1.00 95.88 91 GLU A O 1
ATOM 710 N N . ALA A 1 92 ? 1.775 -4.392 -1.588 1.00 96.25 92 ALA A N 1
ATOM 711 C CA . ALA A 1 92 ? 0.672 -4.873 -2.404 1.00 96.25 92 ALA A CA 1
ATOM 712 C C . ALA A 1 92 ? 1.024 -4.959 -3.889 1.00 96.25 92 ALA A C 1
ATOM 714 O O . ALA A 1 92 ? 1.965 -4.342 -4.388 1.00 96.25 92 ALA A O 1
ATOM 715 N N . CYS A 1 93 ? 0.217 -5.735 -4.600 1.00 94.69 93 CYS A N 1
ATOM 716 C CA . CYS A 1 93 ? 0.172 -5.776 -6.052 1.00 94.69 93 CYS A CA 1
ATOM 717 C C . CYS A 1 93 ? -1.130 -5.117 -6.510 1.00 94.69 93 CYS A C 1
ATOM 719 O O . CYS A 1 93 ? -2.201 -5.419 -5.982 1.00 94.69 93 CYS A O 1
ATOM 721 N N . GLY A 1 94 ? -1.039 -4.217 -7.485 1.00 91.12 94 GLY A N 1
ATOM 722 C CA . GLY A 1 94 ? -2.193 -3.625 -8.148 1.00 91.12 94 GLY A CA 1
ATOM 723 C C . GLY A 1 94 ? -2.387 -4.212 -9.541 1.00 91.12 94 GLY A C 1
ATOM 724 O O . GLY A 1 94 ? -1.566 -4.981 -10.041 1.00 91.12 94 GLY A O 1
ATOM 725 N N . ARG A 1 95 ? -3.474 -3.811 -10.200 1.00 91.25 95 ARG A N 1
ATOM 726 C CA . ARG A 1 95 ? -3.711 -4.164 -11.603 1.00 91.25 95 ARG A CA 1
ATOM 727 C C . ARG A 1 95 ? -2.698 -3.503 -12.539 1.00 91.25 95 ARG A C 1
ATOM 729 O O . ARG A 1 95 ? -2.235 -4.139 -13.481 1.00 91.25 95 ARG A O 1
ATOM 736 N N . THR A 1 96 ? -2.402 -2.229 -12.289 1.00 87.50 96 THR A N 1
ATOM 737 C CA . THR A 1 96 ? -1.474 -1.435 -13.103 1.00 87.50 96 THR A CA 1
ATOM 738 C C . THR A 1 96 ? -0.022 -1.655 -12.683 1.00 87.50 96 THR A C 1
ATOM 740 O O . THR A 1 96 ? 0.830 -1.914 -13.528 1.00 87.50 96 THR A O 1
ATOM 743 N N . GLU A 1 97 ? 0.254 -1.592 -11.379 1.00 89.00 97 GLU A N 1
ATOM 744 C CA . GLU A 1 97 ? 1.606 -1.736 -10.837 1.00 89.00 97 GLU A CA 1
ATOM 745 C C . GLU A 1 97 ? 1.790 -3.143 -10.247 1.00 89.00 97 GLU A C 1
ATOM 747 O O . GLU A 1 97 ? 1.091 -3.496 -9.290 1.00 89.00 97 GLU A O 1
ATOM 752 N N . PRO A 1 98 ? 2.726 -3.958 -10.773 1.00 87.88 98 PRO A N 1
ATOM 753 C CA . PRO A 1 98 ? 2.856 -5.366 -10.395 1.00 87.88 98 PRO A CA 1
ATOM 754 C C . PRO A 1 98 ? 3.322 -5.555 -8.951 1.00 87.88 98 PRO A C 1
ATOM 756 O O . PRO A 1 98 ? 3.126 -6.627 -8.384 1.00 87.88 98 PRO A O 1
ATOM 759 N N . TYR A 1 99 ? 3.944 -4.539 -8.354 1.00 94.44 99 TYR A N 1
ATOM 760 C CA . TYR A 1 99 ? 4.283 -4.495 -6.940 1.00 94.44 99 TYR A CA 1
ATOM 761 C C . TYR A 1 99 ? 4.595 -3.058 -6.517 1.00 94.44 99 TYR A C 1
ATOM 763 O O . TYR A 1 99 ? 5.282 -2.332 -7.236 1.00 94.44 99 TYR A O 1
ATOM 771 N N . PHE A 1 100 ? 4.137 -2.674 -5.331 1.00 95.81 100 PHE A N 1
ATOM 772 C CA . PHE A 1 100 ? 4.462 -1.402 -4.702 1.00 95.81 100 PHE A CA 1
ATOM 773 C C . PHE A 1 100 ? 4.434 -1.527 -3.176 1.00 95.81 100 PHE A C 1
ATOM 775 O O . PHE A 1 100 ? 3.795 -2.425 -2.620 1.00 95.81 100 PHE A O 1
ATOM 782 N N . SER A 1 101 ? 5.091 -0.589 -2.499 1.00 96.00 101 SER A N 1
ATOM 783 C CA . SER A 1 101 ? 4.969 -0.414 -1.054 1.00 96.00 101 SER A CA 1
ATOM 784 C C . SER A 1 101 ? 4.467 0.980 -0.701 1.00 96.00 101 SER A C 1
ATOM 786 O O . SER A 1 101 ? 4.616 1.94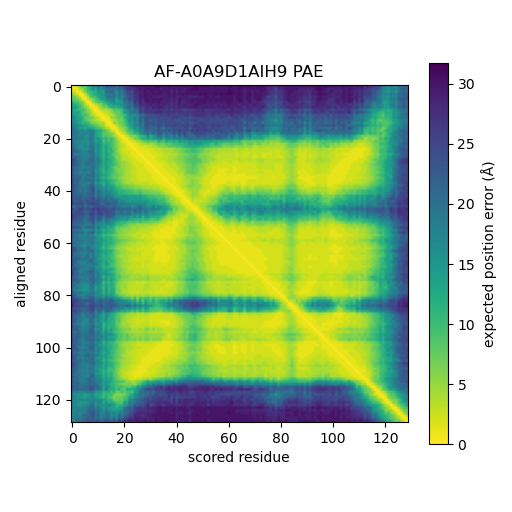6 -1.451 1.00 96.00 101 SER A O 1
ATOM 788 N N . VAL 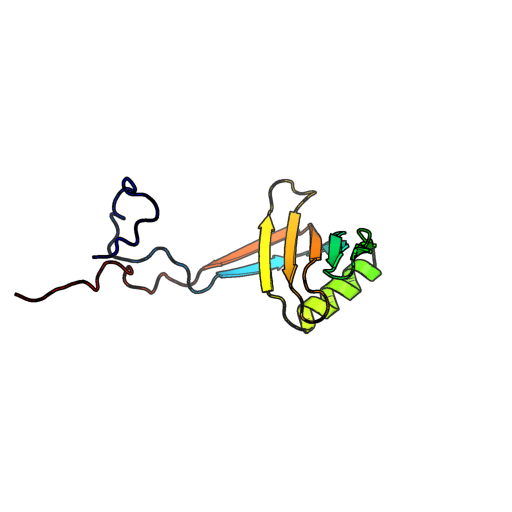A 1 102 ? 3.813 1.081 0.447 1.00 95.44 102 VAL A N 1
ATOM 789 C CA . VAL A 1 102 ? 3.209 2.310 0.944 1.00 95.44 102 VAL A CA 1
ATOM 790 C C . VAL A 1 102 ? 3.627 2.506 2.380 1.00 95.44 102 VAL A C 1
ATOM 792 O O . VAL A 1 102 ? 3.373 1.643 3.214 1.00 95.44 102 VAL A O 1
ATOM 795 N N . THR A 1 103 ? 4.174 3.678 2.687 1.00 95.00 103 THR A N 1
ATOM 796 C CA . THR A 1 103 ? 4.284 4.129 4.074 1.00 95.00 103 THR A CA 1
ATOM 797 C C . THR A 1 103 ? 3.036 4.925 4.423 1.00 95.00 103 THR A C 1
ATOM 799 O O . THR A 1 103 ? 2.675 5.882 3.726 1.00 95.00 103 THR A O 1
ATOM 802 N N . PHE A 1 104 ? 2.373 4.554 5.511 1.00 93.19 104 PHE A N 1
ATOM 803 C CA . PHE A 1 104 ? 1.144 5.192 5.961 1.00 93.19 104 PHE A CA 1
ATOM 804 C C . PHE A 1 104 ? 1.137 5.423 7.473 1.00 93.19 104 PHE A C 1
ATOM 806 O O . PHE A 1 104 ? 1.982 4.940 8.221 1.00 93.19 104 PHE A O 1
ATOM 813 N N . SER A 1 105 ? 0.164 6.206 7.921 1.00 91.94 105 SER A N 1
ATOM 814 C CA . SER A 1 105 ? -0.175 6.363 9.332 1.00 91.94 105 SER A CA 1
ATOM 815 C C . SER A 1 105 ? -1.679 6.246 9.505 1.00 91.94 105 SER A C 1
ATOM 817 O O . SER A 1 105 ? -2.440 6.602 8.604 1.00 91.94 105 SER A O 1
ATOM 819 N N . PHE A 1 106 ? -2.117 5.832 10.681 1.00 91.38 106 PHE A N 1
ATOM 820 C CA . PHE A 1 106 ? -3.524 5.769 11.050 1.00 91.38 106 PHE A CA 1
ATOM 821 C C . PHE A 1 106 ? -3.675 6.160 12.521 1.00 91.38 106 PHE A C 1
ATOM 823 O O . PHE A 1 106 ? -2.705 6.157 13.275 1.00 91.38 106 PHE A O 1
ATOM 830 N N . ARG A 1 107 ? -4.887 6.536 12.932 1.00 89.50 107 ARG A N 1
ATOM 831 C CA . ARG A 1 107 ? -5.180 6.871 14.333 1.00 89.50 107 ARG A CA 1
ATOM 832 C C . ARG A 1 107 ? -5.586 5.640 15.135 1.00 89.50 107 ARG A C 1
ATOM 834 O O . ARG A 1 107 ? -5.205 5.505 16.290 1.00 89.50 107 ARG A O 1
ATOM 841 N N . GLN A 1 108 ? -6.410 4.793 14.534 1.00 89.81 108 GLN A N 1
ATOM 842 C CA . GLN A 1 108 ? -6.948 3.580 15.142 1.00 89.81 108 GLN A CA 1
ATOM 843 C C . GLN A 1 108 ? -7.223 2.546 14.054 1.00 89.81 108 GLN A C 1
ATOM 845 O O . GLN A 1 108 ? -7.513 2.916 12.911 1.00 89.81 108 GLN A O 1
ATOM 850 N N . VAL A 1 109 ? -7.142 1.275 14.430 1.00 90.44 109 VAL A N 1
ATOM 851 C CA . VAL A 1 109 ? -7.563 0.143 13.611 1.00 90.44 109 VAL A CA 1
ATOM 852 C C . VAL A 1 109 ? -8.529 -0.698 14.433 1.00 90.44 109 VAL A C 1
ATOM 854 O O . VAL A 1 109 ? -8.252 -1.013 15.590 1.00 90.44 109 VAL A O 1
ATOM 857 N N . LEU A 1 110 ? -9.678 -1.009 13.848 1.00 92.12 110 LEU A N 1
ATOM 858 C CA . LEU A 1 110 ? -10.581 -2.037 14.341 1.00 92.12 110 LEU A CA 1
ATOM 859 C C . LEU A 1 110 ? -10.324 -3.296 13.518 1.00 92.12 110 LEU A C 1
ATOM 861 O O . LEU A 1 110 ? -10.272 -3.212 12.291 1.00 92.12 110 LEU A O 1
ATOM 865 N N . VAL A 1 111 ? -10.141 -4.427 14.192 1.00 89.38 111 VAL A N 1
ATOM 866 C CA . VAL A 1 111 ? -9.977 -5.727 13.541 1.00 89.38 111 VAL A CA 1
ATOM 867 C C . VAL A 1 111 ? -11.162 -6.595 13.919 1.00 89.38 111 VAL A C 1
ATOM 869 O O . VAL A 1 111 ? -11.366 -6.892 15.097 1.00 89.38 111 VAL A O 1
ATOM 872 N N . GLU A 1 112 ? -11.943 -6.969 12.917 1.00 89.06 112 GLU A N 1
ATOM 873 C CA . GLU A 1 112 ? -13.091 -7.856 13.046 1.00 89.06 112 GLU A CA 1
ATOM 874 C C . GLU A 1 112 ? -12.724 -9.186 12.399 1.00 89.06 112 GLU A C 1
ATOM 876 O O . GLU A 1 112 ? -12.447 -9.260 11.203 1.00 89.06 112 GLU A O 1
ATOM 881 N N . TRP A 1 113 ? -12.667 -10.231 13.214 1.00 82.19 113 TRP A N 1
ATOM 882 C CA . TRP A 1 113 ? -12.376 -11.584 12.758 1.00 82.19 113 TRP A CA 1
ATOM 883 C C . TRP A 1 113 ? -13.690 -12.300 12.478 1.00 82.19 113 TRP A C 1
ATOM 885 O O . TRP A 1 113 ? -14.625 -12.196 13.279 1.00 82.19 113 TRP A O 1
ATOM 895 N N . GLU A 1 114 ? -13.761 -13.059 11.387 1.00 72.75 114 GLU A N 1
ATOM 896 C CA . GLU A 1 114 ? -14.844 -14.026 11.253 1.00 72.75 114 GLU A CA 1
ATOM 897 C C . GLU A 1 114 ? -14.752 -15.054 12.394 1.00 72.75 114 GLU A C 1
ATOM 899 O O . GLU A 1 114 ? -13.668 -15.463 12.823 1.00 72.75 114 GLU A O 1
ATOM 904 N N . SER A 1 115 ? -15.907 -15.466 12.915 1.00 62.62 115 SER A N 1
ATOM 905 C CA . SER A 1 115 ? -15.995 -16.583 13.855 1.00 62.62 115 SER A CA 1
ATOM 906 C C . SER A 1 115 ? -15.385 -17.837 13.217 1.00 62.62 115 SER A C 1
ATOM 908 O O . SER A 1 115 ? -15.802 -18.228 12.132 1.00 62.62 115 SER A O 1
ATOM 910 N N . PHE A 1 116 ? -14.442 -18.484 13.908 1.00 57.47 116 PHE A N 1
ATOM 911 C CA . PHE A 1 116 ? -13.810 -19.750 13.510 1.00 57.47 116 PHE A CA 1
ATOM 912 C C . PHE A 1 116 ? -14.828 -20.750 12.933 1.00 57.47 116 PHE A C 1
ATOM 914 O O . PHE A 1 116 ? -15.705 -21.231 13.655 1.00 57.47 116 PHE A O 1
ATOM 921 N N . ALA A 1 117 ? -14.704 -21.088 11.649 1.00 55.41 117 ALA A N 1
ATOM 922 C CA . ALA A 1 117 ? -15.644 -21.980 10.973 1.00 55.41 117 ALA A CA 1
ATOM 923 C C . ALA A 1 117 ? -14.936 -22.909 9.973 1.00 55.41 117 ALA A C 1
ATOM 925 O O . ALA A 1 117 ? -15.189 -22.868 8.772 1.00 55.41 117 ALA A O 1
ATOM 926 N N . GLY A 1 118 ? -14.052 -23.782 10.468 1.00 55.44 118 GLY A N 1
ATOM 927 C CA . GLY A 1 118 ? -13.459 -24.847 9.655 1.00 55.44 118 GLY A CA 1
ATOM 928 C C . GLY A 1 118 ? -12.977 -26.043 10.489 1.00 55.44 118 GLY A C 1
ATOM 929 O O . GLY A 1 118 ? -12.295 -25.846 11.499 1.00 55.44 118 GLY A O 1
ATOM 930 N N . PRO A 1 119 ? -13.316 -27.299 10.124 1.00 54.72 119 PRO A N 1
ATOM 931 C CA . PRO A 1 119 ? -12.648 -28.465 10.695 1.00 54.72 119 PRO A CA 1
ATOM 932 C C . PRO A 1 119 ? -11.172 -28.446 10.288 1.00 54.72 119 PRO A C 1
ATOM 934 O O . PRO A 1 119 ? -10.864 -28.133 9.140 1.00 54.72 119 PRO A O 1
ATOM 937 N N . ALA A 1 120 ? -10.269 -28.811 11.203 1.00 56.41 120 ALA A N 1
ATOM 938 C CA . ALA A 1 120 ? -8.848 -28.886 10.880 1.00 56.41 120 ALA A CA 1
ATOM 939 C C . ALA A 1 120 ? -8.627 -29.798 9.661 1.00 56.41 120 ALA A C 1
ATOM 941 O O . ALA A 1 120 ? -9.193 -30.891 9.568 1.00 56.41 120 ALA A O 1
ATOM 942 N N . TRP A 1 121 ? -7.760 -29.390 8.740 1.00 53.22 121 TRP A N 1
ATOM 943 C CA . TRP A 1 121 ? -7.348 -30.181 7.574 1.00 53.22 121 TRP A CA 1
ATOM 944 C C . TRP A 1 121 ? -6.940 -31.641 7.891 1.00 53.22 121 TRP A C 1
ATOM 946 O O . TRP A 1 121 ? -7.019 -32.518 7.028 1.00 53.22 121 TRP A O 1
ATOM 956 N N . GLN A 1 122 ? -6.558 -31.936 9.140 1.00 51.47 122 GLN A N 1
ATOM 957 C CA . GLN A 1 122 ? -6.157 -33.266 9.610 1.00 51.47 122 GLN A CA 1
ATOM 958 C C . GLN A 1 122 ? -7.318 -34.231 9.928 1.00 51.47 122 GLN A C 1
ATOM 960 O O . GLN A 1 122 ? -7.077 -35.430 10.064 1.00 51.47 122 GLN A O 1
ATOM 965 N N . VAL A 1 123 ? -8.579 -33.780 10.016 1.00 48.06 123 VAL A N 1
ATOM 966 C CA . VAL A 1 123 ? -9.688 -34.650 10.478 1.00 48.06 123 VAL A CA 1
ATOM 967 C C . VAL A 1 123 ? -10.215 -35.609 9.384 1.00 48.06 123 VAL A C 1
ATOM 969 O O . VAL A 1 123 ? -10.961 -36.540 9.684 1.00 48.06 123 VAL A O 1
ATOM 972 N N . ASN A 1 124 ? -9.794 -35.466 8.119 1.00 42.81 124 ASN A N 1
ATOM 973 C CA . ASN A 1 124 ? -10.358 -36.232 6.992 1.00 42.81 124 ASN A CA 1
ATOM 974 C C . ASN A 1 124 ? -9.610 -37.514 6.573 1.00 42.81 124 ASN A C 1
ATOM 976 O O . ASN A 1 124 ? -10.002 -38.147 5.594 1.00 42.81 124 ASN A O 1
ATOM 980 N N . PHE A 1 125 ? -8.603 -37.981 7.316 1.00 45.12 125 PHE A N 1
ATOM 981 C CA . PHE A 1 125 ? -7.967 -39.277 7.032 1.00 45.12 125 PHE A CA 1
ATOM 982 C C . PHE A 1 125 ? -8.482 -40.392 7.950 1.00 45.12 125 PHE A C 1
ATOM 984 O O . PHE A 1 125 ? -7.736 -40.976 8.730 1.00 45.12 125 PHE A O 1
ATOM 991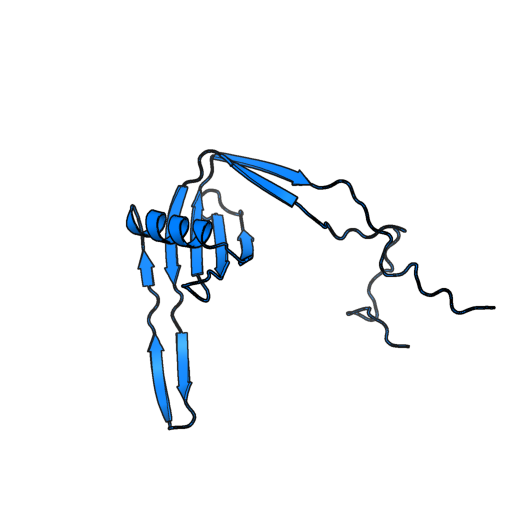 N N . ARG A 1 126 ? -9.765 -40.751 7.818 1.00 42.47 126 ARG A N 1
ATOM 992 C CA . ARG A 1 126 ? -10.216 -42.103 8.184 1.00 42.47 126 ARG A CA 1
ATOM 993 C C . ARG A 1 126 ? -10.031 -43.020 6.977 1.00 42.47 126 ARG A C 1
ATOM 995 O O . ARG A 1 126 ? -10.939 -43.181 6.169 1.00 42.47 126 ARG A O 1
ATOM 1002 N N . SER A 1 127 ? -8.849 -43.619 6.844 1.00 40.53 127 SER A N 1
ATOM 1003 C CA . SER A 1 127 ? -8.718 -44.854 6.066 1.00 40.53 127 SER A CA 1
ATOM 1004 C C . SER A 1 127 ? -9.459 -45.960 6.813 1.00 40.53 127 SER A C 1
ATOM 1006 O O . SER A 1 127 ? -9.236 -46.149 8.008 1.00 40.53 127 SER A O 1
ATOM 1008 N N . GLY A 1 128 ? -10.389 -46.601 6.109 1.00 42.94 128 GLY A N 1
ATOM 1009 C CA . GLY A 1 128 ? -11.341 -47.559 6.646 1.00 42.94 128 GLY A CA 1
ATOM 1010 C C . GLY A 1 128 ? -10.731 -48.759 7.371 1.00 42.94 128 GLY A C 1
ATOM 1011 O O . GLY A 1 128 ? -9.570 -49.117 7.174 1.00 42.94 128 GLY A O 1
ATOM 1012 N N . SER A 1 129 ? -11.595 -49.322 8.217 1.00 38.25 129 SER A N 1
ATOM 1013 C CA . SER A 1 129 ? -11.554 -50.649 8.842 1.00 38.25 129 SER A CA 1
ATOM 1014 C C . SER A 1 129 ? -11.158 -51.777 7.899 1.00 38.25 129 SER A C 1
ATOM 1016 O O . SER A 1 129 ? -11.690 -51.763 6.764 1.00 38.25 129 SER A O 1
#

pLDDT: mean 78.84, std 19.06, range [35.84, 97.69]

Secondary structure (DSSP, 8-state):
-----SSTTPPPPSSSB----S-EEEEEES-EEEEEEE--EEEE-TTS-EEEE--EEEEHHHHHHHHHHHHHH-EEEEEEE-SSTT-EEEEEEESSSS-EEEEEE-SEEEEEEPP---B-GGGG-----